Protein AF-A0A6G4ZEL9-F1 (afdb_monomer_lite)

Radius of gyration: 27.6 Å; chains: 1; bounding box: 93×25×74 Å

Foldseek 3Di:
DDDDDDDDPPDDDDPVNVVVVVVVVVVVCVVCVVVVVVVQLLVLLVVVLVLQVLLVVLLVVCLVLVQEFCPPPQAPQDKQWQDLPPPVVLVVVVVVVPDDDDDVVPSHDPHSVSSSNSSQCSCVVVVHHQDDRSNDPPWTKIWHWHDGSVDIDIWIFTDDPPDTHTCPPPNPPSD

Organism: Clostridium perfringens (NCBI:txid1502)

pLDDT: mean 74.76, std 15.83, range [35.81, 97.69]

Structure (mmCIF, N/CA/C/O backbone):
data_AF-A0A6G4ZEL9-F1
#
_entry.id   AF-A0A6G4ZEL9-F1
#
loop_
_atom_site.group_PDB
_atom_site.id
_atom_site.type_symbol
_atom_site.label_atom_id
_atom_site.label_alt_id
_atom_site.label_comp_id
_atom_site.label_asym_id
_atom_site.label_entity_id
_atom_site.label_seq_id
_atom_site.pdbx_PDB_ins_code
_atom_site.Cartn_x
_atom_site.Cartn_y
_atom_site.Cartn_z
_atom_site.occupancy
_atom_site.B_iso_or_equiv
_atom_site.auth_seq_id
_atom_site.auth_comp_id
_atom_site.auth_asym_id
_atom_site.auth_atom_id
_atom_site.pdbx_PDB_model_num
ATOM 1 N N . MET A 1 1 ? -73.753 -5.586 26.176 1.00 49.31 1 MET A N 1
ATOM 2 C CA . MET A 1 1 ? -72.575 -6.475 26.292 1.00 49.31 1 MET A CA 1
ATOM 3 C C . MET A 1 1 ? -71.361 -5.593 26.560 1.00 49.31 1 MET A C 1
ATOM 5 O O . MET A 1 1 ? -70.969 -4.847 25.677 1.00 49.31 1 MET A O 1
ATOM 9 N N . ASN A 1 2 ? -70.869 -5.546 27.803 1.00 49.28 2 ASN A N 1
ATOM 10 C CA . ASN A 1 2 ? -69.873 -4.554 28.234 1.00 49.28 2 ASN A CA 1
ATOM 11 C C . ASN A 1 2 ? -68.466 -5.179 28.223 1.00 49.28 2 ASN A C 1
ATOM 13 O O . ASN A 1 2 ? -68.143 -6.003 29.078 1.00 49.28 2 ASN A O 1
ATOM 17 N N . THR A 1 3 ? -67.632 -4.829 27.244 1.00 62.84 3 THR A N 1
ATOM 18 C CA . THR A 1 3 ? -66.281 -5.389 27.084 1.00 62.84 3 THR A CA 1
ATOM 19 C C . THR A 1 3 ? -65.265 -4.609 27.922 1.00 62.84 3 THR A C 1
ATOM 21 O O . THR A 1 3 ? -64.852 -3.510 27.551 1.00 62.84 3 THR A O 1
ATOM 24 N N . LYS A 1 4 ? -64.831 -5.177 29.057 1.00 62.81 4 LYS A N 1
ATOM 25 C CA . LYS A 1 4 ? -63.716 -4.645 29.862 1.00 62.81 4 LYS A CA 1
ATOM 26 C C . LYS A 1 4 ? -62.404 -4.740 29.071 1.00 62.81 4 LYS A C 1
ATOM 28 O O . LYS A 1 4 ? -61.826 -5.817 28.939 1.00 62.81 4 LYS A O 1
ATOM 33 N N . LYS A 1 5 ? -61.912 -3.605 28.568 1.00 66.81 5 LYS A N 1
ATOM 34 C CA . LYS A 1 5 ? -60.593 -3.485 27.929 1.00 66.81 5 LYS A CA 1
ATOM 35 C C . LYS A 1 5 ? -59.505 -3.545 29.010 1.00 66.81 5 LYS A C 1
ATOM 37 O O . LYS A 1 5 ? -59.333 -2.609 29.784 1.00 66.81 5 LYS A O 1
ATOM 42 N N . GLN A 1 6 ? -58.798 -4.669 29.091 1.00 69.19 6 GLN A N 1
ATOM 43 C CA . GLN A 1 6 ? -57.664 -4.866 29.998 1.00 69.19 6 GLN A CA 1
ATOM 44 C C . GLN A 1 6 ? -56.465 -4.032 29.510 1.00 69.19 6 GLN A C 1
ATOM 46 O O . GLN A 1 6 ? -55.815 -4.389 28.526 1.00 69.19 6 GLN A O 1
ATOM 51 N N . ASN A 1 7 ? -56.163 -2.915 30.178 1.00 67.25 7 ASN A N 1
ATOM 52 C CA . ASN A 1 7 ? -54.936 -2.152 29.937 1.00 67.25 7 ASN A CA 1
ATOM 53 C C . ASN A 1 7 ? -53.732 -2.967 30.436 1.00 67.25 7 ASN A C 1
ATOM 55 O O . ASN A 1 7 ? -53.431 -2.989 31.629 1.00 67.25 7 ASN A O 1
ATOM 59 N N . LYS A 1 8 ? -53.030 -3.649 29.523 1.00 72.12 8 LYS A N 1
ATOM 60 C CA . LYS A 1 8 ? -51.737 -4.277 29.825 1.00 72.12 8 LYS A CA 1
ATOM 61 C C . LYS A 1 8 ? -50.751 -3.174 30.223 1.00 72.12 8 LYS A C 1
ATOM 63 O O . LYS A 1 8 ? -50.371 -2.360 29.383 1.00 72.12 8 LYS A O 1
ATOM 68 N N . LYS A 1 9 ? -50.346 -3.131 31.498 1.00 72.94 9 LYS A N 1
ATOM 69 C CA . LYS A 1 9 ? -49.296 -2.219 31.976 1.00 72.94 9 LYS A CA 1
ATOM 70 C C . LYS A 1 9 ? -48.025 -2.490 31.170 1.00 72.94 9 LYS A C 1
ATOM 72 O O . LYS A 1 9 ? -47.467 -3.584 31.256 1.00 72.94 9 LYS A O 1
ATOM 77 N N . LYS A 1 10 ? -47.579 -1.521 30.368 1.00 73.44 10 LYS A N 1
ATOM 78 C CA . LYS A 1 10 ? -46.268 -1.602 29.722 1.00 73.44 10 LYS A CA 1
ATOM 79 C C . LYS A 1 10 ? -45.212 -1.489 30.819 1.00 73.44 10 LYS A C 1
ATOM 81 O O . LYS A 1 10 ? -45.154 -0.471 31.502 1.00 73.44 10 LYS A O 1
ATOM 86 N N . LYS A 1 11 ? -44.428 -2.548 31.029 1.00 77.25 11 LYS A N 1
ATOM 87 C CA . LYS A 1 11 ? -43.233 -2.481 31.876 1.00 77.25 11 LYS A CA 1
ATOM 88 C C . LYS A 1 11 ? -42.216 -1.605 31.139 1.00 77.25 11 LYS A C 1
ATOM 90 O O . LYS A 1 11 ? -41.820 -1.949 30.030 1.00 77.25 11 LYS A O 1
ATOM 95 N N . GLY A 1 12 ? -41.905 -0.438 31.697 1.00 78.50 12 GLY A N 1
ATOM 96 C CA . GLY A 1 12 ? -40.842 0.431 31.195 1.00 78.50 12 GLY A CA 1
ATOM 97 C C . GLY A 1 12 ? -39.469 -0.124 31.571 1.00 78.50 12 GLY A C 1
ATOM 98 O O . GLY A 1 12 ? -39.351 -0.843 32.561 1.00 78.50 12 GLY A O 1
ATOM 99 N N . PHE A 1 13 ? -38.460 0.208 30.769 1.00 81.06 13 PHE A N 1
ATOM 100 C CA . PHE A 1 13 ? -37.056 -0.089 31.054 1.00 81.06 13 PHE A CA 1
ATOM 101 C C . PHE A 1 13 ? -36.613 0.691 32.297 1.00 81.06 13 PHE A C 1
ATOM 103 O O . PHE A 1 13 ? -36.985 1.857 32.459 1.00 81.06 13 PHE A O 1
ATOM 110 N N . THR A 1 14 ? -35.844 0.070 33.185 1.00 90.75 14 THR A N 1
ATOM 111 C CA . THR A 1 14 ? -35.327 0.757 34.371 1.00 90.75 14 THR A CA 1
ATOM 112 C C . THR A 1 14 ? -34.047 1.525 34.032 1.00 90.75 14 T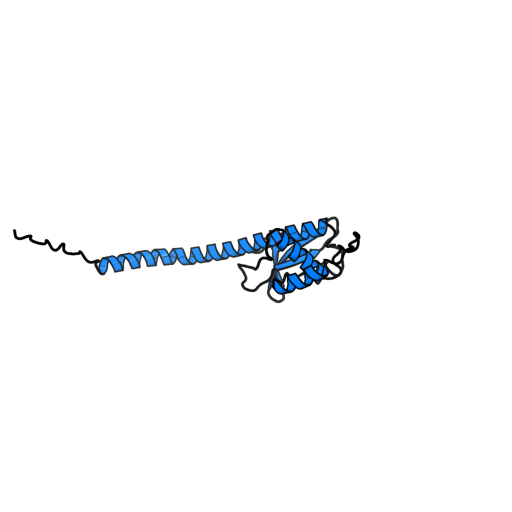HR A C 1
ATOM 114 O O . THR A 1 14 ? -33.255 1.113 33.184 1.00 90.75 14 THR A O 1
ATOM 117 N N . LEU A 1 15 ? -33.806 2.653 34.711 1.00 91.12 15 LEU A N 1
ATOM 118 C CA . LEU A 1 15 ? -32.550 3.400 34.550 1.00 91.12 15 LEU A CA 1
ATOM 119 C C . LEU A 1 15 ? -31.334 2.556 34.955 1.00 91.12 15 LEU A C 1
ATOM 121 O O . LEU A 1 15 ? -30.278 2.672 34.340 1.00 91.12 15 LEU A O 1
ATOM 125 N N . ILE A 1 16 ? -31.490 1.679 35.952 1.00 92.88 16 ILE A N 1
ATOM 126 C CA . ILE A 1 16 ? -30.409 0.803 36.405 1.00 92.88 16 ILE A CA 1
ATOM 127 C C . ILE A 1 16 ? -30.024 -0.232 35.341 1.00 92.88 16 ILE A C 1
ATOM 129 O O . ILE A 1 16 ? -28.835 -0.443 35.118 1.00 92.88 16 ILE A O 1
ATOM 133 N N . GLU A 1 17 ? -30.996 -0.811 34.625 1.00 90.25 17 GLU A N 1
ATOM 134 C CA . GLU A 1 17 ? -30.718 -1.722 33.505 1.00 90.25 17 GLU A CA 1
ATOM 135 C C . GLU A 1 17 ? -29.909 -1.016 32.414 1.00 90.25 17 GLU A C 1
ATOM 137 O O . GLU A 1 17 ? -28.952 -1.582 31.892 1.00 90.25 17 GLU A O 1
ATOM 142 N N . LEU A 1 18 ? -30.232 0.245 32.112 1.00 91.75 18 LEU A N 1
ATOM 143 C CA . LEU A 1 18 ? -29.484 1.016 31.123 1.00 91.75 18 LEU A CA 1
ATOM 144 C C . LEU A 1 18 ? -28.048 1.320 31.587 1.00 91.75 18 LEU A C 1
ATOM 146 O O . LEU A 1 18 ? -27.113 1.198 30.796 1.00 91.75 18 LEU A O 1
ATOM 150 N N . ILE A 1 19 ? -27.861 1.667 32.864 1.00 94.94 19 ILE A N 1
ATOM 151 C CA . ILE A 1 19 ? -26.544 1.995 33.437 1.00 94.94 19 ILE A CA 1
ATOM 152 C C . ILE A 1 19 ? -25.606 0.780 33.421 1.00 94.94 19 ILE A C 1
ATOM 154 O O . ILE A 1 19 ? -24.435 0.907 33.063 1.00 94.94 19 ILE A O 1
ATOM 158 N N . VAL A 1 20 ? -26.104 -0.410 33.764 1.00 94.62 20 VAL A N 1
ATOM 159 C CA . VAL A 1 20 ? -25.280 -1.630 33.746 1.00 94.62 20 VAL A CA 1
ATOM 160 C C . VAL A 1 20 ? -24.859 -1.987 32.316 1.00 94.62 20 VAL A C 1
ATOM 162 O O . VAL A 1 20 ? -23.713 -2.374 32.088 1.00 94.62 20 VAL A O 1
ATOM 165 N N . VAL A 1 21 ? -25.742 -1.795 31.331 1.00 95.25 21 VAL A N 1
ATOM 166 C CA . VAL A 1 21 ? -25.434 -2.075 29.920 1.00 95.25 21 VAL A CA 1
ATOM 167 C C . VAL A 1 21 ? -24.322 -1.164 29.396 1.00 95.25 21 VAL A C 1
ATOM 169 O O . VAL A 1 21 ? -23.354 -1.662 28.818 1.00 95.25 21 VAL A O 1
ATOM 172 N N . ILE A 1 22 ? -24.402 0.151 29.630 1.00 96.12 22 ILE A N 1
ATOM 173 C CA . ILE A 1 22 ? -23.343 1.074 29.184 1.00 96.12 22 ILE A CA 1
ATOM 174 C C . ILE A 1 22 ? -22.013 0.809 29.901 1.00 96.12 22 ILE A C 1
ATOM 176 O O . ILE A 1 22 ? -20.961 0.952 29.282 1.00 96.12 22 ILE A O 1
ATOM 180 N N . ALA A 1 23 ? -22.046 0.366 31.164 1.00 96.62 23 ALA A N 1
ATOM 181 C CA . ALA A 1 23 ? -20.844 0.019 31.916 1.00 96.62 23 ALA A CA 1
ATOM 182 C C . ALA A 1 23 ? -20.115 -1.185 31.298 1.00 96.62 23 ALA A C 1
ATOM 184 O O . ALA A 1 23 ? -18.900 -1.140 31.104 1.00 96.62 23 ALA A O 1
ATOM 185 N N . ILE A 1 24 ? -20.848 -2.236 30.916 1.00 97.06 24 ILE A N 1
ATOM 186 C CA . ILE A 1 24 ? -20.259 -3.408 30.250 1.00 97.06 24 ILE A CA 1
ATOM 187 C C . ILE A 1 24 ? -19.726 -3.030 28.860 1.00 97.06 24 ILE A C 1
ATOM 189 O O . ILE A 1 24 ? -18.602 -3.402 28.516 1.00 97.06 24 ILE A O 1
ATOM 193 N N . ILE A 1 25 ? -20.483 -2.251 28.074 1.00 97.44 25 ILE A N 1
ATOM 194 C CA . ILE A 1 25 ? -20.038 -1.775 26.752 1.00 97.44 25 ILE A CA 1
ATOM 195 C C . ILE A 1 25 ? -18.752 -0.948 26.877 1.00 97.44 25 ILE A C 1
ATOM 197 O O . ILE A 1 25 ? -17.847 -1.124 26.065 1.00 97.44 25 ILE A O 1
ATOM 201 N N . ALA A 1 26 ? -18.630 -0.097 27.901 1.00 97.69 26 ALA A N 1
ATOM 202 C CA . ALA A 1 26 ? -17.433 0.710 28.129 1.00 97.69 26 ALA A CA 1
ATOM 203 C C . ALA A 1 26 ? -16.184 -0.151 28.385 1.00 97.69 26 ALA A C 1
ATOM 205 O O . ALA A 1 26 ? -15.132 0.110 27.800 1.00 97.69 26 ALA A O 1
ATOM 206 N N . ILE A 1 27 ? -16.302 -1.209 29.196 1.00 97.31 27 ILE A N 1
ATOM 207 C CA . ILE A 1 27 ? -15.194 -2.139 29.475 1.00 97.31 27 ILE A CA 1
ATOM 208 C C . ILE A 1 27 ? -14.769 -2.876 28.197 1.00 97.31 27 ILE A C 1
ATOM 210 O O . ILE A 1 27 ? -13.579 -2.952 27.889 1.00 97.31 27 ILE A O 1
ATOM 214 N N . LEU A 1 28 ? -15.733 -3.382 27.420 1.00 97.69 28 LEU A N 1
ATOM 215 C CA . LEU A 1 28 ? -15.444 -4.071 26.158 1.00 97.69 28 LEU A CA 1
ATOM 216 C C . LEU A 1 28 ? -14.807 -3.127 25.131 1.00 97.69 28 LEU A C 1
ATOM 218 O O . LEU A 1 28 ? -13.821 -3.489 24.487 1.00 97.69 28 LEU A O 1
ATOM 222 N N . ALA A 1 29 ? -15.330 -1.905 25.004 1.00 97.19 29 ALA A N 1
ATOM 223 C CA . ALA A 1 29 ? -14.818 -0.897 24.083 1.00 97.19 29 ALA A CA 1
ATOM 224 C C . ALA A 1 29 ? -13.372 -0.496 24.413 1.00 97.19 29 ALA A C 1
ATOM 226 O O . ALA A 1 29 ? -12.562 -0.362 23.497 1.00 97.19 29 ALA A O 1
ATOM 227 N N . ALA A 1 30 ? -13.021 -0.378 25.699 1.00 96.94 30 ALA A N 1
ATOM 228 C CA . ALA A 1 30 ? -11.669 -0.019 26.131 1.00 96.94 30 ALA A CA 1
ATOM 229 C C . ALA A 1 30 ? -10.592 -0.998 25.622 1.00 96.94 30 ALA A C 1
ATOM 231 O O . ALA A 1 30 ? -9.496 -0.571 25.265 1.00 96.94 30 ALA A O 1
ATOM 232 N N . ILE A 1 31 ? -10.907 -2.295 25.534 1.00 96.50 31 ILE A N 1
ATOM 233 C CA . ILE A 1 31 ? -9.991 -3.328 25.019 1.00 96.50 31 ILE A CA 1
ATOM 234 C C . ILE A 1 31 ? -10.114 -3.461 23.493 1.00 96.50 31 ILE A C 1
ATOM 236 O O . ILE A 1 31 ? -9.116 -3.630 22.787 1.00 96.50 31 ILE A O 1
ATOM 240 N N . ALA A 1 32 ? -11.335 -3.380 22.962 1.00 96.75 32 ALA A N 1
ATOM 241 C CA . ALA A 1 32 ? -11.603 -3.609 21.546 1.00 96.75 32 ALA A CA 1
ATOM 242 C C . ALA A 1 32 ? -11.063 -2.488 20.646 1.00 96.75 32 ALA A C 1
ATOM 244 O O . ALA A 1 32 ? -10.473 -2.782 19.608 1.00 96.75 32 ALA A O 1
ATOM 245 N N . ILE A 1 33 ? -11.220 -1.218 21.034 1.00 95.81 33 ILE A N 1
ATOM 246 C CA . ILE A 1 33 ? -10.815 -0.057 20.226 1.00 95.81 33 ILE A CA 1
ATOM 247 C C . ILE A 1 33 ? -9.313 -0.066 19.881 1.00 95.81 33 ILE A C 1
ATOM 249 O O . ILE A 1 33 ? -8.995 -0.007 18.690 1.00 95.81 33 ILE A O 1
ATOM 253 N N . PRO A 1 34 ? -8.363 -0.166 20.836 1.00 94.94 34 PRO A N 1
ATOM 254 C CA . PRO A 1 34 ? -6.937 -0.136 20.499 1.00 94.94 34 PRO A CA 1
ATOM 255 C C . PRO A 1 34 ? -6.524 -1.316 19.607 1.00 94.94 34 PRO A C 1
ATOM 257 O O . PRO A 1 34 ? -5.752 -1.134 18.659 1.00 94.94 34 PRO A O 1
ATOM 260 N N . ASN A 1 35 ? -7.086 -2.504 19.853 1.00 95.56 35 ASN A N 1
ATOM 261 C CA . ASN A 1 35 ? -6.843 -3.691 19.035 1.00 95.56 35 ASN A CA 1
ATOM 262 C C . ASN A 1 35 ? -7.391 -3.526 17.615 1.00 95.56 35 ASN A C 1
ATOM 264 O O . ASN A 1 35 ? -6.678 -3.792 16.647 1.00 95.56 35 ASN A O 1
ATOM 268 N N . PHE A 1 36 ? -8.620 -3.031 17.477 1.00 95.38 36 PHE A N 1
ATOM 269 C CA . PHE A 1 36 ? -9.243 -2.782 16.183 1.00 95.38 36 PHE A CA 1
ATOM 270 C C . PHE A 1 36 ? -8.448 -1.765 15.359 1.00 95.38 36 PHE A C 1
ATOM 272 O O . PHE A 1 36 ? -8.150 -2.016 14.192 1.00 95.38 36 PHE A O 1
ATOM 279 N N . LEU A 1 37 ? -8.012 -0.662 15.975 1.00 94.31 37 LEU A N 1
ATOM 280 C CA . LEU A 1 37 ? -7.170 0.341 15.317 1.00 94.31 37 LEU A CA 1
ATOM 281 C C . LEU A 1 37 ? -5.824 -0.242 14.864 1.00 94.31 37 LEU A C 1
ATOM 283 O O . LEU A 1 37 ? -5.346 0.074 13.775 1.00 94.31 37 LEU A O 1
ATOM 287 N N . SER A 1 38 ? -5.211 -1.113 15.670 1.00 92.56 38 SER A N 1
ATOM 288 C CA . SER A 1 38 ? -3.969 -1.806 15.304 1.00 92.56 38 SER A CA 1
ATOM 289 C C . SER A 1 38 ? -4.163 -2.735 14.102 1.00 92.56 38 SER A C 1
ATOM 291 O O . SER A 1 38 ? -3.397 -2.668 13.139 1.00 92.56 38 SER A O 1
ATOM 293 N N . ILE A 1 39 ? -5.221 -3.551 14.112 1.00 93.31 39 ILE A N 1
ATOM 294 C CA . ILE A 1 39 ? -5.572 -4.448 13.001 1.00 93.31 39 ILE A CA 1
ATOM 295 C C . ILE A 1 39 ? -5.863 -3.641 11.735 1.00 93.31 39 ILE A C 1
ATOM 297 O O . ILE A 1 39 ? -5.356 -3.979 10.667 1.00 93.31 39 ILE A O 1
ATOM 301 N N . GLN A 1 40 ? -6.614 -2.545 11.849 1.00 92.38 40 GLN A N 1
ATOM 302 C CA . GLN A 1 40 ? -6.934 -1.680 10.719 1.00 92.38 40 GLN A CA 1
ATOM 303 C C . GLN A 1 40 ? -5.669 -1.072 10.098 1.00 92.38 40 GLN A C 1
ATOM 305 O O . GLN A 1 40 ? -5.517 -1.111 8.878 1.00 92.38 40 GLN A O 1
ATOM 310 N N . ARG A 1 41 ? -4.730 -0.566 10.912 1.00 89.38 41 ARG A N 1
ATOM 311 C CA . ARG A 1 41 ? -3.437 -0.059 10.418 1.00 89.38 41 ARG A CA 1
ATOM 312 C C . ARG A 1 41 ? -2.637 -1.146 9.701 1.00 89.38 41 ARG A C 1
ATOM 314 O O . ARG A 1 41 ? -2.192 -0.925 8.580 1.00 89.38 41 ARG A O 1
ATOM 321 N N . LYS A 1 42 ? -2.517 -2.337 10.297 1.00 88.81 42 LYS A N 1
ATOM 322 C CA . LYS A 1 42 ? -1.817 -3.476 9.675 1.00 88.81 42 LYS A CA 1
ATOM 323 C C . LYS A 1 42 ? -2.474 -3.911 8.364 1.00 88.81 42 LYS A C 1
ATOM 325 O O . LYS A 1 42 ? -1.776 -4.213 7.404 1.00 88.81 42 LYS A O 1
ATOM 330 N N . SER A 1 43 ? -3.805 -3.919 8.301 1.00 89.31 43 SER A N 1
ATOM 331 C CA . SER A 1 43 ? -4.546 -4.256 7.081 1.00 89.31 43 SER A CA 1
ATOM 332 C C . SER A 1 43 ? -4.271 -3.265 5.953 1.00 89.31 43 SER A C 1
ATOM 334 O O . SER A 1 43 ? -4.131 -3.682 4.809 1.00 89.31 43 SER A O 1
ATOM 336 N N . ARG A 1 44 ? -4.167 -1.969 6.270 1.00 89.62 44 ARG A N 1
ATOM 337 C CA . ARG A 1 44 ? -3.832 -0.928 5.290 1.00 89.62 44 ARG A CA 1
ATOM 338 C C . ARG A 1 44 ? -2.411 -1.094 4.749 1.00 89.62 44 ARG A C 1
ATOM 340 O O . ARG A 1 44 ? -2.227 -1.049 3.542 1.00 89.62 44 ARG A O 1
ATOM 347 N N . VAL A 1 45 ? -1.433 -1.381 5.614 1.00 87.38 45 VAL A N 1
ATOM 348 C CA . VAL A 1 45 ? -0.050 -1.674 5.180 1.00 87.38 45 VAL A CA 1
ATOM 349 C C . VAL A 1 45 ? -0.012 -2.904 4.268 1.00 87.38 45 VAL A C 1
ATOM 351 O O . VAL A 1 45 ? 0.583 -2.862 3.198 1.00 87.38 45 VAL A O 1
ATOM 354 N N . LYS A 1 46 ? -0.720 -3.982 4.630 1.00 87.19 46 LYS A N 1
ATOM 355 C CA . LYS A 1 46 ? -0.821 -5.183 3.784 1.00 87.19 46 LYS A CA 1
ATOM 356 C C . LYS A 1 46 ? -1.477 -4.910 2.427 1.00 87.19 46 LYS A C 1
ATOM 358 O O . LYS A 1 46 ? -1.061 -5.492 1.428 1.00 87.19 46 LYS A O 1
ATOM 363 N N . ALA A 1 47 ? -2.483 -4.036 2.379 1.00 87.38 47 ALA A N 1
ATOM 364 C CA . ALA A 1 47 ? -3.106 -3.616 1.124 1.00 87.38 47 ALA A CA 1
ATOM 365 C C . ALA A 1 47 ? -2.111 -2.874 0.213 1.00 87.38 47 ALA A C 1
ATOM 367 O O . ALA A 1 47 ? -2.116 -3.083 -1.003 1.00 87.38 47 ALA A O 1
ATOM 368 N N . ASP A 1 48 ? -1.212 -2.078 0.794 1.00 86.75 48 ASP A N 1
ATOM 369 C CA . ASP A 1 48 ? -0.173 -1.367 0.045 1.00 86.75 48 ASP A CA 1
ATOM 370 C C . ASP A 1 48 ? 0.919 -2.312 -0.468 1.00 86.75 48 ASP A C 1
ATOM 372 O O . ASP A 1 48 ? 1.373 -2.163 -1.602 1.00 86.75 48 ASP A O 1
ATOM 376 N N . VAL A 1 49 ? 1.290 -3.340 0.302 1.00 87.56 49 VAL A N 1
ATOM 377 C CA . VAL A 1 49 ? 2.199 -4.402 -0.167 1.00 87.56 49 VAL A CA 1
ATOM 378 C C . VAL A 1 49 ? 1.572 -5.184 -1.331 1.00 87.56 49 VAL A C 1
ATOM 380 O O . VAL A 1 49 ? 2.228 -5.419 -2.345 1.00 87.56 49 VAL A O 1
ATOM 383 N N . ALA A 1 50 ? 0.282 -5.529 -1.252 1.00 87.56 50 ALA A N 1
ATOM 384 C CA . ALA A 1 50 ? -0.428 -6.212 -2.341 1.00 87.56 50 ALA A CA 1
ATOM 385 C C . ALA A 1 50 ? -0.543 -5.348 -3.614 1.00 87.56 50 ALA A C 1
ATOM 387 O O . ALA A 1 50 ? -0.372 -5.836 -4.738 1.00 87.56 50 ALA A O 1
ATOM 388 N N . SER A 1 51 ? -0.792 -4.050 -3.434 1.00 87.88 51 SER A N 1
ATOM 389 C CA . SER A 1 51 ? -0.761 -3.050 -4.505 1.00 87.88 51 SER A CA 1
ATOM 390 C C . SER A 1 51 ? 0.626 -2.965 -5.142 1.00 87.88 51 SER A C 1
ATOM 392 O O . SER A 1 51 ? 0.752 -3.041 -6.363 1.00 87.88 51 SER A O 1
ATOM 394 N N . SER A 1 52 ? 1.675 -2.929 -4.319 1.00 87.25 52 SER A N 1
ATOM 395 C CA . SER A 1 52 ? 3.069 -2.891 -4.770 1.00 87.25 52 SER A CA 1
ATOM 396 C C . SER A 1 52 ? 3.452 -4.128 -5.569 1.00 87.25 52 SER A C 1
ATOM 398 O O . SER A 1 52 ? 4.068 -4.008 -6.623 1.00 87.25 52 SER A O 1
ATOM 400 N N . LYS A 1 53 ? 3.015 -5.315 -5.133 1.00 88.38 53 LYS A N 1
ATOM 401 C CA . LYS A 1 53 ? 3.205 -6.549 -5.900 1.00 88.38 53 LYS A CA 1
ATOM 402 C C . LYS A 1 53 ? 2.560 -6.454 -7.287 1.00 88.38 53 LYS A C 1
ATOM 404 O O . LYS A 1 53 ? 3.148 -6.879 -8.273 1.00 88.38 53 LYS A O 1
ATOM 409 N N . SER A 1 54 ? 1.367 -5.873 -7.382 1.00 88.75 54 SER A N 1
ATOM 410 C CA . SER A 1 54 ? 0.693 -5.705 -8.675 1.00 88.75 54 SER A CA 1
ATOM 411 C C . SER A 1 54 ? 1.461 -4.781 -9.621 1.00 88.75 54 SER A C 1
ATOM 413 O O . SER A 1 54 ? 1.539 -5.067 -10.813 1.00 88.75 54 SER A O 1
ATOM 415 N N . ILE A 1 55 ? 2.047 -3.708 -9.088 1.00 87.81 55 ILE A N 1
ATOM 416 C CA . ILE A 1 55 ? 2.905 -2.785 -9.840 1.00 87.81 55 ILE A CA 1
ATOM 417 C C . ILE A 1 55 ? 4.206 -3.479 -10.270 1.00 87.81 55 ILE A C 1
ATOM 419 O O . ILE A 1 55 ? 4.642 -3.320 -11.409 1.00 87.81 55 ILE A O 1
ATOM 423 N N . TYR A 1 56 ? 4.805 -4.279 -9.385 1.00 88.75 56 TYR A N 1
ATOM 424 C CA . TYR A 1 56 ? 5.975 -5.096 -9.700 1.00 88.75 56 TYR A CA 1
ATOM 425 C C . TYR A 1 56 ? 5.689 -6.059 -10.859 1.00 88.75 56 TYR A C 1
ATOM 427 O O . TYR A 1 56 ? 6.440 -6.077 -11.830 1.00 88.75 56 TYR A O 1
ATOM 435 N N . ASP A 1 57 ? 4.584 -6.809 -10.787 1.00 89.56 57 ASP A N 1
ATOM 436 C CA . ASP A 1 57 ? 4.196 -7.773 -11.822 1.00 89.56 57 ASP A CA 1
ATOM 437 C C . ASP A 1 57 ? 3.978 -7.064 -13.176 1.00 89.56 57 ASP A C 1
ATOM 439 O O . ASP A 1 57 ? 4.445 -7.543 -14.209 1.00 89.56 57 ASP A O 1
ATOM 443 N N . ALA A 1 58 ? 3.330 -5.891 -13.170 1.00 86.25 58 ALA A N 1
ATOM 444 C CA . ALA A 1 58 ? 3.135 -5.065 -14.364 1.00 86.25 58 ALA A CA 1
ATOM 445 C C . ALA A 1 58 ? 4.460 -4.574 -14.963 1.00 86.25 58 ALA A C 1
ATOM 447 O O . ALA A 1 58 ? 4.696 -4.697 -16.162 1.00 86.25 58 ALA A O 1
ATOM 448 N N . THR A 1 59 ? 5.356 -4.066 -14.117 1.00 85.56 59 THR A N 1
ATOM 449 C CA . THR A 1 59 ? 6.676 -3.590 -14.546 1.00 85.56 59 THR A CA 1
ATOM 450 C C . THR A 1 59 ? 7.508 -4.737 -15.118 1.00 85.56 59 THR A C 1
ATOM 452 O O . THR A 1 59 ? 8.142 -4.585 -16.159 1.00 85.56 59 THR A O 1
ATOM 455 N N . SER A 1 60 ? 7.477 -5.907 -14.475 1.00 87.69 60 SER A N 1
ATOM 456 C CA . SER A 1 60 ? 8.197 -7.089 -14.948 1.00 87.69 60 SER A CA 1
ATOM 457 C C . SER A 1 60 ? 7.674 -7.580 -16.297 1.00 87.69 60 SER A C 1
ATOM 459 O O . SER A 1 60 ? 8.476 -8.007 -17.125 1.00 87.69 60 SER A O 1
ATOM 461 N N . ALA A 1 61 ? 6.361 -7.519 -16.531 1.00 86.44 61 ALA A N 1
ATOM 462 C CA . ALA A 1 61 ? 5.775 -7.861 -17.824 1.00 86.44 61 ALA A CA 1
ATOM 463 C C . ALA A 1 61 ? 6.236 -6.890 -18.921 1.00 86.44 61 ALA A C 1
ATOM 465 O O . ALA A 1 61 ? 6.663 -7.328 -19.984 1.00 86.44 61 ALA A O 1
ATOM 466 N N . LEU A 1 62 ? 6.248 -5.584 -18.643 1.00 84.38 62 LEU A N 1
ATOM 467 C CA . LEU A 1 62 ? 6.701 -4.569 -19.600 1.00 84.38 62 LEU A CA 1
ATOM 468 C C . LEU A 1 62 ? 8.195 -4.666 -19.925 1.00 84.38 62 LEU A C 1
ATOM 470 O O . LEU A 1 62 ? 8.590 -4.398 -21.060 1.00 84.38 62 LEU A O 1
ATOM 474 N N . ILE A 1 63 ? 9.020 -5.082 -18.962 1.00 85.62 63 ILE A N 1
ATOM 475 C CA . ILE A 1 63 ? 10.430 -5.401 -19.217 1.00 85.62 63 ILE A CA 1
ATOM 476 C C . ILE A 1 63 ? 10.542 -6.631 -20.126 1.00 85.62 63 ILE A C 1
ATOM 478 O O . ILE A 1 63 ? 11.282 -6.602 -21.104 1.00 85.62 63 ILE A O 1
ATOM 482 N N . ALA A 1 64 ? 9.765 -7.687 -19.863 1.00 84.81 64 ALA A N 1
ATOM 483 C CA . ALA A 1 64 ? 9.761 -8.895 -20.691 1.00 84.81 64 ALA A CA 1
ATOM 484 C C . ALA A 1 64 ? 9.239 -8.645 -22.120 1.00 84.81 64 ALA A C 1
ATOM 486 O O . ALA A 1 64 ? 9.715 -9.260 -23.071 1.00 84.81 64 ALA A O 1
ATOM 487 N N . GLU A 1 65 ? 8.293 -7.719 -22.286 1.00 80.94 65 GLU A N 1
ATOM 488 C CA . GLU A 1 65 ? 7.814 -7.261 -23.594 1.00 80.94 65 GLU A CA 1
ATOM 489 C C . GLU A 1 65 ? 8.810 -6.342 -24.325 1.00 80.94 65 GLU A C 1
ATOM 491 O O . GLU A 1 65 ? 8.547 -5.946 -25.464 1.00 80.94 65 GLU A O 1
ATOM 496 N N . GLY A 1 66 ? 9.924 -5.971 -23.684 1.00 78.56 66 GLY A N 1
ATOM 497 C CA . GLY A 1 66 ? 10.922 -5.050 -24.227 1.00 78.56 66 GLY A CA 1
ATOM 498 C C . GLY A 1 66 ? 10.453 -3.594 -24.298 1.00 78.56 66 GLY A C 1
ATOM 499 O O . GLY A 1 66 ? 11.083 -2.789 -24.980 1.00 78.56 66 GLY A O 1
ATOM 500 N N . VAL A 1 67 ? 9.351 -3.250 -23.621 1.00 80.56 67 VAL A N 1
ATOM 501 C CA . VAL A 1 67 ? 8.821 -1.877 -23.542 1.00 80.56 67 VAL A CA 1
ATOM 502 C C . VAL A 1 67 ? 9.685 -1.025 -22.621 1.00 80.56 67 VAL A C 1
ATOM 504 O O . VAL A 1 67 ? 9.968 0.132 -22.924 1.00 80.56 67 VAL A O 1
ATOM 507 N N . ILE A 1 68 ? 10.124 -1.605 -21.504 1.00 81.62 68 ILE A N 1
ATOM 508 C CA . ILE A 1 68 ? 10.993 -0.950 -20.527 1.00 81.62 68 ILE A CA 1
ATOM 509 C C . ILE A 1 68 ? 12.345 -1.656 -20.519 1.00 81.62 68 ILE A C 1
ATOM 511 O O . ILE A 1 68 ? 12.406 -2.842 -20.205 1.00 81.62 68 ILE A O 1
ATOM 515 N N . ASN A 1 69 ? 13.428 -0.931 -20.806 1.00 82.25 69 ASN A N 1
ATOM 516 C CA . ASN A 1 69 ? 14.774 -1.477 -20.679 1.00 82.25 69 ASN A CA 1
ATOM 517 C C . ASN A 1 69 ? 15.400 -1.081 -19.322 1.00 82.25 69 ASN A C 1
ATOM 519 O O . ASN A 1 69 ? 15.517 0.113 -19.035 1.00 82.25 69 ASN A O 1
ATOM 523 N N . PRO A 1 70 ? 15.822 -2.043 -18.476 1.00 79.94 70 PRO A N 1
ATOM 524 C CA . PRO A 1 70 ? 16.483 -1.759 -17.200 1.00 79.94 70 PRO A CA 1
ATOM 525 C C . PRO A 1 70 ? 17.818 -1.015 -17.322 1.00 79.94 70 PRO A C 1
ATOM 527 O O . PRO A 1 70 ? 18.266 -0.422 -16.338 1.00 79.94 70 PRO A O 1
ATOM 530 N N . GLU A 1 71 ? 18.457 -1.061 -18.493 1.00 79.50 71 GLU A N 1
ATOM 531 C CA . GLU A 1 71 ? 19.775 -0.464 -18.747 1.00 79.50 71 GLU A CA 1
ATOM 532 C C . GLU A 1 71 ? 19.702 0.963 -19.309 1.00 79.50 71 GLU A C 1
ATOM 534 O O . GLU A 1 71 ? 20.710 1.673 -19.326 1.00 79.50 71 GLU A O 1
ATOM 539 N N . ASP A 1 72 ? 18.516 1.423 -19.720 1.00 77.88 72 ASP A N 1
ATOM 540 C CA . ASP A 1 72 ? 18.353 2.769 -20.266 1.00 77.88 72 ASP A CA 1
ATOM 541 C C . ASP A 1 72 ? 18.673 3.812 -19.193 1.00 77.88 72 ASP A C 1
ATOM 543 O O . ASP A 1 72 ? 18.053 3.839 -18.131 1.00 77.88 72 ASP A O 1
ATOM 547 N N . GLN A 1 73 ? 19.604 4.729 -19.477 1.00 68.69 73 GLN A N 1
ATOM 548 C CA . GLN A 1 73 ? 20.059 5.742 -18.507 1.00 68.69 73 GLN A CA 1
ATOM 549 C C . GLN A 1 73 ? 18.952 6.684 -18.010 1.00 68.69 73 GLN A C 1
ATOM 551 O O . GLN A 1 73 ? 19.109 7.356 -16.995 1.00 68.69 73 GLN A O 1
ATOM 556 N N . ILE A 1 74 ? 17.836 6.733 -18.731 1.00 66.38 74 ILE A N 1
ATOM 557 C CA . ILE A 1 74 ? 16.657 7.538 -18.409 1.00 66.38 74 ILE A CA 1
ATOM 558 C C . ILE A 1 74 ? 15.799 6.853 -17.324 1.00 66.38 74 ILE A C 1
ATOM 560 O O . ILE A 1 74 ? 15.053 7.514 -16.606 1.00 66.38 74 ILE A O 1
ATOM 564 N N . ILE A 1 75 ? 15.922 5.530 -17.177 1.00 73.25 75 ILE A N 1
ATOM 565 C CA . ILE A 1 75 ? 15.061 4.679 -16.342 1.00 73.25 75 ILE A CA 1
ATOM 566 C C . ILE A 1 75 ? 15.870 4.016 -15.219 1.00 73.25 75 ILE A C 1
ATOM 568 O O . ILE A 1 75 ? 15.417 3.942 -14.074 1.00 73.25 75 ILE A O 1
ATOM 572 N N . SER A 1 76 ? 17.082 3.554 -15.529 1.00 79.50 76 SER A N 1
ATOM 573 C CA . SER A 1 76 ? 17.929 2.799 -14.614 1.00 79.50 76 SER A CA 1
ATOM 574 C C . SER A 1 76 ? 18.294 3.611 -13.374 1.00 79.50 76 SER A C 1
ATOM 576 O O . SER A 1 76 ? 18.893 4.682 -13.441 1.00 79.50 76 SER A O 1
ATOM 578 N N . GLY A 1 77 ? 17.924 3.091 -12.207 1.00 73.31 77 GLY A N 1
ATOM 579 C CA . GLY A 1 77 ? 18.198 3.697 -10.909 1.00 73.31 77 GLY A CA 1
ATOM 580 C C . GLY A 1 77 ? 17.306 4.886 -10.553 1.00 73.31 77 GLY A C 1
ATOM 581 O O . GLY A 1 77 ? 17.403 5.364 -9.419 1.00 73.31 77 GLY A O 1
ATOM 582 N N . LYS A 1 78 ? 16.412 5.329 -11.448 1.00 78.50 78 LYS A N 1
ATOM 583 C CA . LYS A 1 78 ? 15.480 6.427 -11.186 1.00 78.50 78 LYS A CA 1
ATOM 584 C C . LYS A 1 78 ? 14.146 5.916 -10.646 1.00 78.50 78 LYS A C 1
ATOM 586 O O . LYS A 1 78 ? 13.645 4.877 -11.066 1.00 78.50 78 LYS A O 1
ATOM 591 N N . THR A 1 79 ? 13.569 6.655 -9.700 1.00 76.00 79 THR A N 1
ATOM 592 C CA . THR A 1 79 ? 12.241 6.354 -9.155 1.00 76.00 79 THR A CA 1
ATOM 593 C C . THR A 1 79 ? 11.167 7.033 -9.997 1.00 76.00 79 THR A C 1
ATOM 595 O O . THR A 1 79 ? 11.000 8.251 -9.949 1.00 76.00 79 THR A O 1
ATOM 598 N N . LEU A 1 80 ? 10.426 6.232 -10.753 1.00 77.12 80 LEU A N 1
ATOM 599 C CA . LEU A 1 80 ? 9.272 6.646 -11.540 1.00 77.12 80 LEU A CA 1
ATOM 600 C C . LEU A 1 80 ? 8.056 6.735 -10.615 1.00 77.12 80 LEU A C 1
ATOM 602 O O . LEU A 1 80 ? 7.635 5.722 -10.064 1.00 77.12 80 LEU A O 1
ATOM 606 N N . THR A 1 81 ? 7.513 7.933 -10.397 1.00 77.44 81 THR A N 1
ATOM 607 C CA . THR A 1 81 ? 6.330 8.112 -9.536 1.00 77.44 81 THR A CA 1
ATOM 608 C C . THR A 1 81 ? 5.069 7.886 -10.355 1.00 77.44 81 THR A C 1
ATOM 610 O O . THR A 1 81 ? 4.846 8.605 -11.323 1.0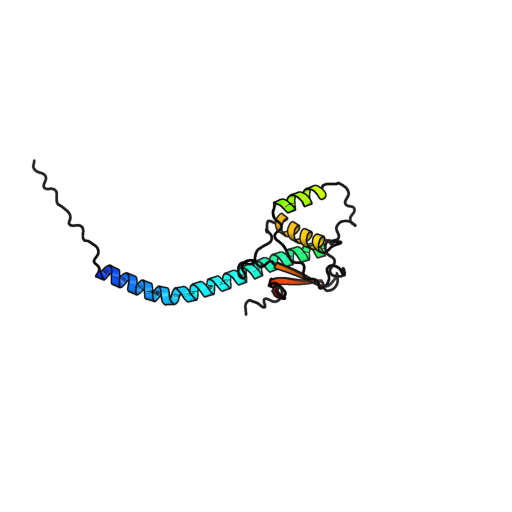0 77.44 81 THR A O 1
ATOM 613 N N . LEU A 1 82 ? 4.238 6.924 -9.954 1.00 72.75 82 LEU A N 1
ATOM 614 C CA . LEU A 1 82 ? 2.931 6.707 -10.563 1.00 72.75 82 LEU A CA 1
ATOM 615 C C . LEU A 1 82 ? 1.964 7.759 -10.030 1.00 72.75 82 LEU A C 1
ATOM 617 O O . LEU A 1 82 ? 1.477 7.693 -8.896 1.00 72.75 82 LEU A O 1
ATOM 621 N N . SER A 1 83 ? 1.707 8.773 -10.837 1.00 65.44 83 SER A N 1
ATOM 622 C CA . SER A 1 83 ? 0.596 9.679 -10.604 1.00 65.44 83 SER A CA 1
ATOM 623 C C . SER A 1 83 ? -0.651 8.984 -11.114 1.00 65.44 83 SER A C 1
ATOM 625 O O . SER A 1 83 ? -0.712 8.644 -12.280 1.00 65.44 83 SER A O 1
ATOM 627 N N . SER A 1 84 ? -1.680 8.801 -10.291 1.00 51.62 84 SER A N 1
ATOM 628 C CA . SER A 1 84 ? -3.004 8.519 -10.841 1.00 51.62 84 SER A CA 1
ATOM 629 C C . SER A 1 84 ? -3.392 9.699 -11.741 1.00 51.62 84 SER A C 1
ATOM 631 O O . SER A 1 84 ? -3.918 10.698 -11.245 1.00 51.62 84 SER A O 1
ATOM 633 N N . MET A 1 85 ? -3.059 9.640 -13.032 1.00 47.53 85 MET A N 1
ATOM 634 C CA . MET A 1 85 ? -3.489 10.641 -13.989 1.00 47.53 85 MET A CA 1
ATOM 635 C C . MET A 1 85 ? -5.015 10.622 -13.974 1.00 47.53 85 MET A C 1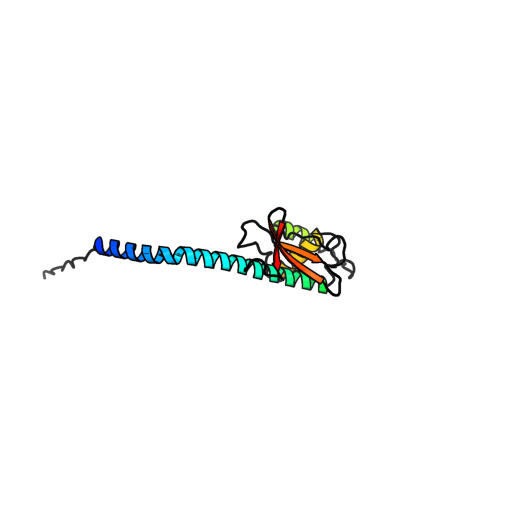
ATOM 637 O O . MET A 1 85 ? -5.644 9.558 -13.916 1.00 47.53 85 MET A O 1
ATOM 641 N N . SER A 1 86 ? -5.623 11.809 -13.943 1.00 40.97 86 SER A N 1
ATOM 642 C CA . SER A 1 86 ? -7.069 11.938 -14.086 1.00 40.97 86 SER A CA 1
ATOM 643 C C . SER A 1 86 ? -7.505 11.136 -15.315 1.00 40.97 86 SER A C 1
ATOM 645 O O . SER A 1 86 ? -6.832 11.160 -16.347 1.00 40.97 86 SER A O 1
ATOM 647 N N . LYS A 1 87 ? -8.657 10.453 -15.239 1.00 47.41 87 LYS A N 1
ATOM 648 C CA . LYS A 1 87 ? -9.274 9.771 -16.395 1.00 47.41 87 LYS A CA 1
ATOM 649 C C . LYS A 1 87 ? -9.405 10.693 -17.623 1.00 47.41 87 LYS A C 1
ATOM 651 O O . LYS A 1 87 ? -9.540 10.208 -18.741 1.00 47.41 87 LYS A O 1
ATOM 656 N N . GLU A 1 88 ? -9.359 12.009 -17.418 1.00 42.66 88 GLU A N 1
ATOM 657 C CA . GLU A 1 88 ? -9.429 13.049 -18.447 1.00 42.66 88 GLU A CA 1
ATOM 658 C C . GLU A 1 88 ? -8.102 13.270 -19.198 1.00 42.66 88 GLU A C 1
ATOM 660 O O . GLU A 1 88 ? -8.135 13.647 -20.370 1.00 42.66 88 GLU A O 1
ATOM 665 N N . ASP A 1 89 ? -6.951 12.969 -18.588 1.00 48.66 89 ASP A N 1
ATOM 666 C CA . ASP A 1 89 ? -5.640 13.042 -19.249 1.00 48.66 89 ASP A CA 1
ATOM 667 C C . ASP A 1 89 ? -5.309 11.743 -20.005 1.00 48.66 89 ASP A C 1
ATOM 669 O O . ASP A 1 89 ? -4.686 11.785 -21.065 1.00 48.66 89 ASP A O 1
ATOM 673 N N . ILE A 1 90 ? -5.835 10.601 -19.540 1.00 47.16 90 ILE A N 1
ATOM 674 C CA . ILE A 1 90 ? -5.717 9.287 -20.203 1.00 47.16 90 ILE A CA 1
ATOM 675 C C . ILE A 1 90 ? -6.350 9.311 -21.607 1.00 47.16 90 ILE A C 1
ATOM 677 O O . ILE A 1 90 ? -5.785 8.780 -22.564 1.00 47.16 90 ILE A O 1
ATOM 681 N N . LYS A 1 91 ? -7.482 10.008 -21.776 1.00 49.66 91 LYS A N 1
ATOM 682 C CA . LYS A 1 91 ? -8.192 10.081 -23.063 1.00 49.66 91 LYS A CA 1
ATOM 683 C C . LYS A 1 91 ? -7.423 10.870 -24.136 1.00 49.66 91 LYS A C 1
ATOM 685 O O . LYS A 1 91 ? -7.489 10.532 -25.311 1.00 49.66 91 LYS A O 1
ATOM 690 N N . LYS A 1 92 ? -6.649 11.891 -23.743 1.00 51.06 92 LYS A N 1
ATOM 691 C CA . LYS A 1 92 ? -5.803 12.663 -24.677 1.00 51.06 92 LYS A CA 1
ATOM 692 C C . LYS A 1 92 ? -4.601 11.860 -25.179 1.00 51.06 92 LYS A C 1
ATOM 694 O O . LYS A 1 92 ? -4.097 12.135 -26.263 1.00 51.06 92 LYS A O 1
ATOM 699 N N . VAL A 1 93 ? -4.162 10.876 -24.398 1.00 49.09 93 VAL A N 1
ATOM 700 C CA . VAL A 1 93 ? -3.029 10.004 -24.718 1.00 49.09 93 VAL A CA 1
ATOM 701 C C . VAL A 1 93 ? -3.460 8.817 -25.590 1.00 49.09 93 VAL A C 1
ATOM 703 O O . VAL A 1 93 ? -2.764 8.483 -26.547 1.00 49.09 93 VAL A O 1
ATOM 706 N N . GLU A 1 94 ? -4.641 8.234 -25.353 1.00 46.34 94 GLU A N 1
ATOM 707 C CA . GLU A 1 94 ? -5.213 7.196 -26.232 1.00 46.34 94 GLU A CA 1
ATOM 708 C C . GLU A 1 94 ? -5.539 7.709 -27.642 1.00 46.34 94 GLU A C 1
ATOM 710 O O . GLU A 1 94 ? -5.367 6.979 -28.619 1.00 46.34 94 GLU A O 1
ATOM 715 N N . ASP A 1 95 ? -5.972 8.964 -27.780 1.00 43.88 95 ASP A N 1
ATOM 716 C CA . ASP A 1 95 ? -6.275 9.545 -29.093 1.00 43.88 95 ASP A CA 1
ATOM 717 C C . ASP A 1 95 ? -5.001 9.894 -29.900 1.00 43.88 95 ASP A C 1
ATOM 719 O O . ASP A 1 95 ? -5.065 9.997 -31.125 1.00 43.88 95 ASP A O 1
ATOM 723 N N . ALA A 1 96 ? -3.826 9.973 -29.258 1.00 44.06 96 ALA A N 1
ATOM 724 C CA . ALA A 1 96 ? -2.527 10.100 -29.934 1.00 44.06 96 ALA A CA 1
ATOM 725 C C . ALA A 1 96 ? -1.945 8.746 -30.399 1.00 44.06 96 ALA A C 1
ATOM 727 O O . ALA A 1 96 ? -1.166 8.705 -31.351 1.00 44.06 96 ALA A O 1
ATOM 728 N N . ALA A 1 97 ? -2.347 7.633 -29.774 1.00 46.81 97 ALA A N 1
ATOM 729 C CA . ALA A 1 97 ? -1.869 6.280 -30.087 1.00 46.81 97 ALA A CA 1
ATOM 730 C C . ALA A 1 97 ? -2.622 5.591 -31.248 1.00 46.81 97 ALA A C 1
ATOM 732 O O . ALA A 1 97 ? -2.250 4.494 -31.661 1.00 46.81 97 ALA A O 1
ATOM 733 N N . LYS A 1 98 ? -3.670 6.220 -31.800 1.00 42.19 98 LYS A N 1
ATOM 734 C CA . LYS A 1 98 ? -4.496 5.681 -32.903 1.00 42.19 98 LYS A CA 1
ATOM 735 C C . LYS A 1 98 ? -4.022 6.070 -34.311 1.00 42.19 98 LYS A C 1
ATOM 737 O O . LYS A 1 98 ? -4.790 5.943 -35.260 1.00 42.19 98 LYS A O 1
ATOM 742 N N . ASN A 1 99 ? -2.785 6.541 -34.475 1.00 40.38 99 ASN A N 1
ATOM 743 C CA . ASN A 1 99 ? -2.191 6.714 -35.802 1.00 40.38 99 ASN A CA 1
ATOM 744 C C . ASN A 1 99 ? -1.342 5.481 -36.160 1.00 40.38 99 ASN A C 1
ATOM 746 O O . ASN A 1 99 ? -0.3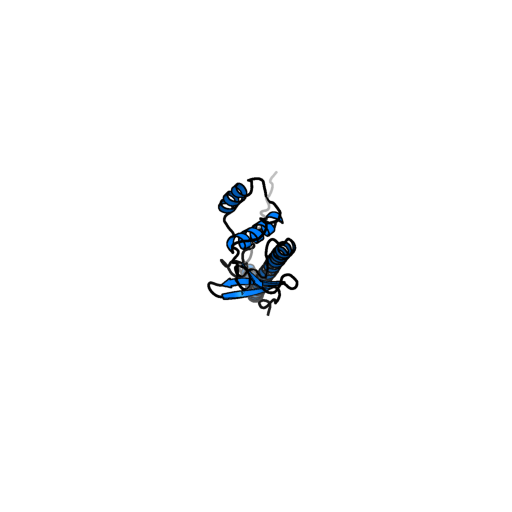13 5.206 -35.546 1.00 40.38 99 ASN A O 1
ATOM 750 N N . GLU A 1 100 ? -1.836 4.721 -37.133 1.00 51.06 100 GLU A N 1
ATOM 751 C CA . GLU A 1 100 ? -1.314 3.457 -37.644 1.00 51.06 100 GLU A CA 1
ATOM 752 C C . GLU A 1 100 ? 0.102 3.575 -38.242 1.00 51.06 100 GLU A C 1
ATOM 754 O O . GLU A 1 100 ? 0.281 4.063 -39.355 1.00 51.06 100 GLU A O 1
ATOM 759 N N . ASN A 1 101 ? 1.113 3.084 -37.514 1.00 43.28 101 ASN A N 1
ATOM 760 C CA . ASN A 1 101 ? 2.220 2.234 -38.001 1.00 43.28 101 ASN A CA 1
ATOM 761 C C . ASN A 1 101 ? 3.277 2.094 -36.893 1.00 43.28 101 ASN A C 1
ATOM 763 O O . ASN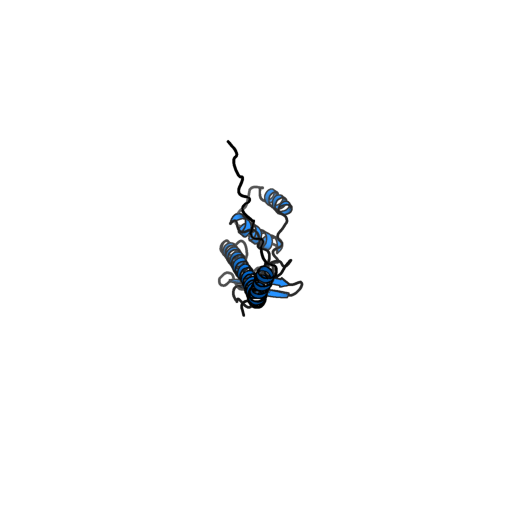 A 1 101 ? 4.222 2.878 -36.807 1.00 43.28 101 ASN A O 1
ATOM 767 N N . ALA A 1 102 ? 3.146 1.083 -36.034 1.00 41.31 102 ALA A N 1
ATOM 768 C CA . ALA A 1 102 ? 4.175 0.759 -35.050 1.00 41.31 102 ALA A CA 1
ATOM 769 C C . ALA A 1 102 ? 4.948 -0.488 -35.495 1.00 41.31 102 ALA A C 1
ATOM 771 O O . ALA A 1 102 ? 4.656 -1.609 -35.086 1.00 41.31 102 ALA A O 1
ATOM 772 N N . THR A 1 103 ? 5.959 -0.284 -36.340 1.00 35.81 103 THR A N 1
ATOM 773 C CA . THR A 1 103 ? 7.085 -1.219 -36.458 1.00 35.81 103 THR A CA 1
ATOM 774 C C . THR A 1 103 ? 7.690 -1.432 -35.061 1.00 35.81 103 THR A C 1
ATOM 776 O O . THR A 1 103 ? 7.715 -0.499 -34.254 1.00 35.81 103 THR A O 1
ATOM 779 N N . ALA A 1 104 ? 8.176 -2.644 -34.777 1.00 44.53 104 ALA A N 1
ATOM 780 C CA . ALA A 1 104 ? 8.646 -3.126 -33.468 1.00 44.53 104 ALA A CA 1
ATOM 781 C C . ALA A 1 104 ? 9.682 -2.238 -32.727 1.00 44.53 104 ALA A C 1
ATOM 783 O O . ALA A 1 104 ? 9.907 -2.436 -31.536 1.00 44.53 104 ALA A O 1
ATOM 784 N N . ASP A 1 105 ? 10.253 -1.224 -33.380 1.00 43.00 105 ASP A N 1
ATOM 785 C CA . ASP A 1 105 ? 11.193 -0.256 -32.801 1.00 43.00 105 ASP A CA 1
ATOM 786 C C . ASP A 1 105 ? 10.536 0.908 -32.027 1.00 43.00 105 ASP A C 1
ATOM 788 O O . ASP A 1 105 ? 11.216 1.615 -31.283 1.00 43.00 105 ASP A O 1
ATOM 792 N N . ASN A 1 106 ? 9.217 1.120 -32.146 1.00 48.12 106 ASN A N 1
ATOM 793 C CA . ASN A 1 106 ? 8.505 2.220 -31.466 1.00 48.12 106 ASN A CA 1
ATOM 794 C C . ASN A 1 106 ? 7.839 1.837 -30.132 1.00 48.12 106 ASN A C 1
ATOM 796 O O . ASN A 1 106 ? 7.141 2.660 -29.547 1.00 48.12 106 ASN A O 1
ATOM 800 N N . LYS A 1 107 ? 8.055 0.616 -29.630 1.00 56.31 107 LYS A N 1
ATOM 801 C CA . LYS A 1 107 ? 7.448 0.139 -28.374 1.00 56.31 107 LYS A CA 1
ATOM 802 C C . LYS A 1 107 ? 8.295 0.430 -27.123 1.00 56.31 107 LYS A C 1
ATOM 804 O O . LYS A 1 107 ? 7.843 0.138 -26.026 1.00 56.31 107 LYS A O 1
ATOM 809 N N . LYS A 1 108 ? 9.507 0.975 -27.276 1.00 60.38 108 LYS A N 1
ATOM 810 C CA . LYS A 1 108 ? 10.438 1.264 -26.171 1.00 60.38 108 LYS A CA 1
ATOM 811 C C . LYS A 1 108 ? 10.140 2.621 -25.534 1.00 60.38 108 LYS A C 1
ATOM 813 O O . LYS A 1 108 ? 9.975 3.607 -26.253 1.00 60.38 108 LYS A O 1
ATOM 818 N N . ALA A 1 109 ? 10.112 2.681 -24.206 1.00 63.22 109 ALA A N 1
ATOM 819 C CA . ALA A 1 109 ? 9.984 3.928 -23.462 1.00 63.22 109 ALA A CA 1
ATOM 820 C C . ALA A 1 109 ? 11.217 4.818 -23.702 1.00 63.22 109 ALA A C 1
ATOM 822 O O . ALA A 1 109 ? 12.330 4.454 -23.337 1.00 63.22 109 ALA A O 1
ATOM 823 N N . LYS A 1 110 ? 11.026 5.983 -24.335 1.00 63.56 110 LYS A N 1
ATOM 824 C CA . LYS A 1 110 ? 12.116 6.923 -24.674 1.00 63.56 110 LYS A CA 1
ATOM 825 C C . LYS A 1 110 ? 12.304 7.998 -23.604 1.00 63.56 110 LYS A C 1
ATOM 827 O O . LYS A 1 110 ? 13.345 8.645 -23.558 1.00 63.56 110 LYS A O 1
ATOM 832 N N . THR A 1 111 ? 11.302 8.194 -22.753 1.00 70.88 111 THR A N 1
ATOM 833 C CA . THR A 1 111 ? 11.305 9.134 -21.632 1.00 70.88 111 THR A CA 1
ATOM 834 C C . THR A 1 111 ? 10.769 8.472 -20.361 1.00 70.88 111 THR A C 1
ATOM 836 O O . THR A 1 111 ? 10.103 7.438 -20.404 1.00 70.88 111 THR A O 1
ATOM 839 N N . GLU A 1 112 ? 11.013 9.093 -19.206 1.00 68.62 112 GLU A N 1
ATOM 840 C CA . GLU A 1 112 ? 10.436 8.654 -17.926 1.00 68.62 112 GLU A CA 1
ATOM 841 C C . GLU A 1 112 ? 8.907 8.644 -17.946 1.00 68.62 112 GLU A C 1
ATOM 843 O O . GLU A 1 112 ? 8.292 7.761 -17.356 1.00 68.62 112 GLU A O 1
ATOM 848 N N . GLN A 1 113 ? 8.295 9.609 -18.639 1.00 68.81 113 GLN A N 1
ATOM 849 C CA . GLN A 1 113 ? 6.842 9.702 -18.750 1.00 68.81 113 GLN A CA 1
ATOM 850 C C . GLN A 1 113 ? 6.267 8.568 -19.598 1.00 68.81 113 GLN A C 1
ATOM 852 O O . GLN A 1 113 ? 5.222 8.034 -19.244 1.00 68.81 113 GLN A O 1
ATOM 857 N N . ASP A 1 114 ? 6.973 8.133 -20.646 1.00 69.00 114 ASP A N 1
ATOM 858 C CA . ASP A 1 114 ? 6.556 6.977 -21.451 1.00 69.00 114 ASP A CA 1
ATOM 859 C C . ASP A 1 114 ? 6.580 5.688 -20.622 1.00 69.00 114 ASP A C 1
ATOM 861 O O . ASP A 1 114 ? 5.672 4.863 -20.720 1.00 69.00 114 ASP A O 1
ATOM 865 N N . ALA A 1 115 ? 7.598 5.527 -19.769 1.00 71.75 115 ALA A N 1
ATOM 866 C CA . ALA A 1 115 ? 7.702 4.383 -18.867 1.00 71.75 115 ALA A CA 1
ATOM 867 C C . ALA A 1 115 ? 6.594 4.401 -17.801 1.00 71.75 115 ALA A C 1
ATOM 869 O O . ALA A 1 115 ? 5.972 3.370 -17.548 1.00 71.75 115 ALA A O 1
ATOM 870 N N . ILE A 1 116 ? 6.310 5.571 -17.215 1.00 73.62 116 ILE A N 1
ATOM 871 C CA . ILE A 1 116 ? 5.202 5.763 -16.266 1.00 73.62 116 ILE A CA 1
ATOM 872 C C . ILE A 1 116 ? 3.871 5.403 -16.934 1.00 73.62 116 ILE A C 1
ATOM 874 O O . ILE A 1 116 ? 3.140 4.550 -16.433 1.00 73.62 116 ILE A O 1
ATOM 878 N N . LEU A 1 117 ? 3.598 5.974 -18.106 1.00 74.62 117 LEU A N 1
ATOM 879 C CA . LEU A 1 117 ? 2.367 5.758 -18.856 1.00 74.62 117 LEU A CA 1
ATOM 880 C C . LEU A 1 117 ? 2.182 4.292 -19.269 1.00 74.62 117 LEU A C 1
ATOM 882 O O . LEU A 1 117 ? 1.074 3.763 -19.189 1.00 74.62 117 LEU A O 1
ATOM 886 N N . ALA A 1 118 ? 3.252 3.612 -19.687 1.00 74.38 118 ALA A N 1
ATOM 887 C CA . ALA A 1 118 ? 3.198 2.194 -20.026 1.00 74.38 118 ALA A CA 1
ATOM 888 C C . ALA A 1 118 ? 2.785 1.340 -18.816 1.00 74.38 118 ALA A C 1
ATOM 890 O O . ALA A 1 118 ? 1.915 0.476 -18.944 1.00 74.38 118 ALA A O 1
ATOM 891 N N . ILE A 1 119 ? 3.359 1.613 -17.636 1.00 77.00 119 ILE A N 1
ATOM 892 C CA . ILE A 1 119 ? 3.002 0.915 -16.392 1.00 77.00 119 ILE A CA 1
ATOM 893 C C . ILE A 1 119 ? 1.550 1.220 -16.005 1.00 77.00 119 ILE A C 1
ATOM 895 O O . ILE A 1 119 ? 0.797 0.300 -15.685 1.00 77.00 119 ILE A O 1
ATOM 899 N N . GLU A 1 120 ? 1.128 2.483 -16.069 1.00 74.69 120 GLU A N 1
ATOM 900 C CA . GLU A 1 120 ? -0.241 2.893 -15.738 1.00 74.69 120 GLU A CA 1
ATOM 901 C C . GLU A 1 120 ? -1.279 2.257 -16.670 1.00 74.69 120 GLU A C 1
ATOM 903 O O . GLU A 1 120 ? -2.278 1.710 -16.198 1.00 74.69 120 GLU A O 1
ATOM 908 N N . ASN A 1 121 ? -1.025 2.249 -17.979 1.00 74.62 121 ASN A N 1
ATOM 909 C CA . ASN A 1 121 ? -1.891 1.598 -18.958 1.00 74.62 121 ASN A CA 1
ATOM 910 C C . ASN A 1 121 ? -1.966 0.091 -18.716 1.00 74.62 121 ASN A C 1
ATOM 912 O O . ASN A 1 121 ? -3.065 -0.453 -18.656 1.00 74.62 121 ASN A O 1
ATOM 916 N N . TYR A 1 122 ? -0.833 -0.581 -18.486 1.00 75.19 122 TYR A N 1
ATOM 917 C CA . TYR A 1 122 ? -0.826 -2.018 -18.208 1.00 75.19 122 TYR A CA 1
ATOM 918 C C . TYR A 1 122 ? -1.641 -2.364 -16.955 1.00 75.19 122 TYR A C 1
ATOM 920 O O . TYR A 1 122 ? -2.379 -3.352 -16.933 1.00 75.19 122 TYR A O 1
ATOM 928 N N . LEU A 1 123 ? -1.548 -1.548 -15.905 1.00 74.81 123 LEU A N 1
ATOM 929 C CA . LEU A 1 123 ? -2.357 -1.714 -14.700 1.00 74.81 123 LEU A CA 1
ATOM 930 C C . LEU A 1 123 ? -3.853 -1.543 -15.021 1.00 74.81 123 LEU A C 1
ATOM 932 O O . LEU A 1 123 ? -4.656 -2.438 -14.732 1.00 74.81 123 LEU A O 1
ATOM 936 N N . ASN A 1 124 ? -4.216 -0.449 -15.694 1.00 69.62 124 ASN A N 1
ATOM 937 C CA . ASN A 1 124 ? -5.604 -0.105 -16.004 1.00 69.62 124 ASN A CA 1
ATOM 938 C C . ASN A 1 124 ? -6.278 -1.113 -16.954 1.00 69.62 124 ASN A C 1
ATOM 940 O O . ASN A 1 124 ? -7.420 -1.508 -16.710 1.00 69.62 124 ASN A O 1
ATOM 944 N N . THR A 1 125 ? -5.581 -1.577 -17.997 1.00 61.62 125 THR A N 1
ATOM 945 C CA . THR A 1 125 ? -6.090 -2.573 -18.959 1.00 61.62 125 THR A CA 1
ATOM 946 C C . THR A 1 125 ? -6.344 -3.928 -18.296 1.00 61.62 125 THR A C 1
ATOM 948 O O . THR A 1 125 ? -7.297 -4.618 -18.649 1.00 61.62 125 THR A O 1
ATOM 951 N N . ASN A 1 126 ? -5.561 -4.283 -17.274 1.00 60.56 126 ASN A N 1
ATOM 952 C CA . ASN A 1 126 ? -5.735 -5.518 -16.505 1.00 60.56 126 ASN A CA 1
ATOM 953 C C . ASN A 1 126 ? -6.720 -5.373 -15.326 1.00 60.56 126 ASN A C 1
ATOM 955 O O . ASN A 1 126 ? -6.722 -6.194 -14.405 1.00 60.56 126 ASN A O 1
ATOM 959 N N . GLY A 1 127 ? -7.554 -4.325 -15.327 1.00 54.91 127 GLY A N 1
ATOM 960 C CA . GLY A 1 127 ? -8.581 -4.090 -14.307 1.00 54.91 127 GLY A CA 1
ATOM 961 C C . GLY A 1 127 ? -8.035 -3.649 -12.945 1.00 54.91 127 GLY A C 1
ATOM 962 O O . GLY A 1 127 ? -8.785 -3.606 -11.970 1.00 54.91 127 GLY A O 1
ATOM 963 N N . LYS A 1 128 ? -6.745 -3.307 -12.858 1.00 62.69 128 LYS A N 1
ATOM 964 C CA . LYS A 1 128 ? -6.109 -2.768 -11.655 1.00 62.69 128 LYS A CA 1
ATOM 965 C C . LYS A 1 128 ? -5.889 -1.272 -11.855 1.00 62.69 128 LYS A C 1
ATOM 967 O O . LYS A 1 128 ? -4.888 -0.866 -12.420 1.00 62.69 128 LYS A O 1
ATOM 972 N N . THR A 1 129 ? -6.804 -0.424 -11.393 1.00 62.94 129 THR A N 1
ATOM 973 C CA . THR A 1 129 ? -6.537 1.028 -11.374 1.00 62.94 129 THR A CA 1
ATOM 974 C C . THR A 1 129 ? -5.252 1.307 -10.600 1.00 62.94 129 THR A C 1
ATOM 976 O O . THR A 1 129 ? -5.041 0.634 -9.588 1.00 62.94 129 THR A O 1
ATOM 979 N N . VAL A 1 130 ? -4.439 2.285 -11.026 1.00 65.12 130 VAL A N 1
ATOM 980 C CA . VAL A 1 130 ? -3.231 2.717 -10.293 1.00 65.12 130 VAL A CA 1
ATOM 981 C C . VAL A 1 130 ? -3.580 2.848 -8.805 1.00 65.12 130 VAL A C 1
ATOM 983 O O . VAL A 1 130 ? -4.392 3.708 -8.447 1.00 65.12 130 VAL A O 1
ATOM 986 N N . PRO A 1 131 ? -3.081 1.943 -7.943 1.00 68.81 131 PRO A N 1
ATOM 987 C CA . PRO A 1 131 ? -3.536 1.897 -6.567 1.00 68.81 131 PRO A CA 1
ATOM 988 C C . PRO A 1 131 ? -3.052 3.149 -5.839 1.00 68.81 131 PRO A C 1
ATOM 990 O O . PRO A 1 131 ? -1.968 3.655 -6.109 1.00 68.81 131 PRO A O 1
ATOM 993 N N . THR A 1 132 ? -3.848 3.654 -4.902 1.00 72.50 132 THR A N 1
ATOM 994 C CA . THR A 1 132 ? -3.422 4.701 -3.966 1.00 72.50 132 THR A CA 1
ATOM 995 C C . THR A 1 132 ? -3.084 4.066 -2.626 1.00 72.50 132 THR A C 1
ATOM 997 O O . THR A 1 132 ? -3.669 3.048 -2.247 1.00 72.50 132 THR A O 1
ATOM 1000 N N . SER A 1 133 ? -2.110 4.632 -1.912 1.00 77.94 133 SER A N 1
ATOM 1001 C CA . SER A 1 133 ? -1.703 4.075 -0.623 1.00 77.94 133 SER A CA 1
ATOM 1002 C C . SER A 1 133 ? -2.821 4.229 0.413 1.00 77.94 133 SER A C 1
ATOM 1004 O O . SER A 1 133 ? -3.312 5.328 0.681 1.00 77.94 133 SER A O 1
ATOM 1006 N N . GLN A 1 134 ? -3.218 3.113 1.024 1.00 81.44 134 GLN A N 1
ATOM 1007 C CA . GLN A 1 134 ? -4.197 3.068 2.106 1.00 81.44 134 GLN A CA 1
ATOM 1008 C C . GLN A 1 134 ? -3.560 3.310 3.476 1.00 81.44 134 GLN A C 1
ATOM 1010 O O . GLN A 1 134 ? -4.239 3.789 4.393 1.00 81.44 134 GLN A O 1
ATOM 1015 N N . ALA A 1 135 ? -2.278 2.967 3.653 1.00 77.31 135 ALA A N 1
ATOM 1016 C CA . ALA A 1 135 ? -1.553 3.236 4.892 1.00 77.31 135 ALA A CA 1
ATOM 1017 C C . ALA A 1 135 ? -1.067 4.689 4.964 1.00 77.31 135 ALA A C 1
ATOM 1019 O O . ALA A 1 135 ? -1.049 5.272 6.050 1.00 77.31 135 ALA A O 1
ATOM 1020 N N . TYR A 1 136 ? -0.738 5.290 3.819 1.00 73.00 136 TYR A N 1
ATOM 1021 C CA . TYR A 1 136 ? -0.186 6.632 3.725 1.00 73.00 136 TYR A CA 1
ATOM 1022 C C . TYR A 1 136 ? -1.054 7.532 2.837 1.00 73.00 136 TYR A C 1
ATOM 1024 O O . TYR A 1 136 ? -0.880 7.625 1.624 1.00 73.00 136 TYR A O 1
ATOM 1032 N N . SER A 1 137 ? -1.992 8.233 3.476 1.00 69.75 137 SER A N 1
ATOM 1033 C CA . SER A 1 137 ? -2.941 9.125 2.802 1.00 69.75 137 SER A CA 1
ATOM 1034 C C . SER A 1 137 ? -2.241 10.154 1.908 1.00 69.75 137 SER A C 1
ATOM 1036 O O . SER A 1 137 ? -1.374 10.891 2.375 1.00 69.75 137 SER A O 1
ATOM 1038 N N . GLY A 1 138 ? -2.662 10.230 0.644 1.00 67.06 138 GLY A N 1
ATOM 1039 C CA . GLY A 1 138 ? -2.151 11.195 -0.334 1.00 67.06 138 GLY A CA 1
ATOM 1040 C C . GLY A 1 138 ? -0.784 10.850 -0.928 1.00 67.06 138 GLY A C 1
ATOM 1041 O O . GLY A 1 138 ? -0.225 11.678 -1.641 1.00 67.06 138 GLY A O 1
ATOM 1042 N N . LYS A 1 139 ? -0.237 9.658 -0.647 1.00 76.31 139 LYS A N 1
ATOM 1043 C CA . LYS A 1 139 ? 1.032 9.207 -1.226 1.00 76.31 139 LYS A CA 1
ATOM 1044 C C . LYS A 1 139 ? 0.811 8.316 -2.444 1.00 76.31 139 LYS A C 1
ATOM 1046 O O . LYS A 1 139 ? -0.051 7.433 -2.443 1.00 76.31 139 LYS A O 1
ATOM 1051 N N . SER A 1 140 ? 1.638 8.544 -3.457 1.00 81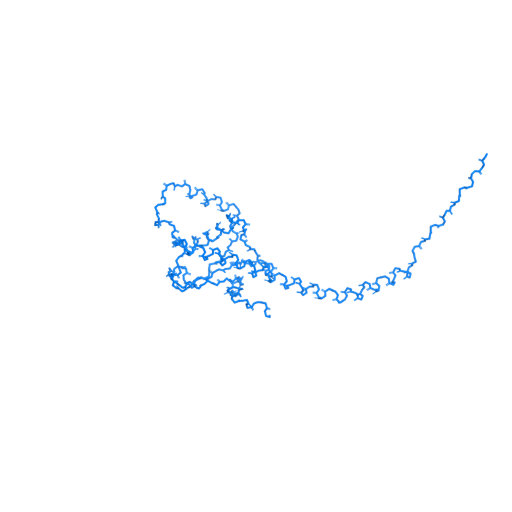.06 140 SER A N 1
ATOM 1052 C CA . SER A 1 140 ? 1.715 7.735 -4.670 1.00 81.06 140 SER A CA 1
ATOM 1053 C C . SER A 1 140 ? 2.696 6.580 -4.511 1.00 81.06 140 SER A C 1
ATOM 1055 O O . SER A 1 140 ? 3.637 6.648 -3.712 1.00 81.06 140 SER A O 1
ATOM 1057 N N . PHE A 1 141 ? 2.506 5.536 -5.311 1.00 85.69 141 PHE A N 1
ATOM 1058 C CA . PHE A 1 141 ? 3.534 4.518 -5.485 1.00 85.69 141 PHE A CA 1
ATOM 1059 C C . PHE A 1 141 ? 4.599 5.008 -6.464 1.00 85.69 141 PHE A C 1
ATOM 1061 O O . PHE A 1 141 ? 4.322 5.797 -7.365 1.00 85.69 141 PHE A O 1
ATOM 1068 N N . GLY A 1 142 ? 5.823 4.534 -6.280 1.00 84.19 142 GLY A N 1
ATOM 1069 C CA . GLY A 1 142 ? 6.926 4.731 -7.203 1.00 84.19 142 GLY A CA 1
ATOM 1070 C C . GLY A 1 142 ? 7.602 3.407 -7.525 1.00 84.19 142 GLY A C 1
ATOM 1071 O O . GLY A 1 142 ? 7.585 2.487 -6.712 1.00 84.19 142 GLY A O 1
ATOM 1072 N N . VAL A 1 143 ? 8.206 3.301 -8.702 1.00 86.50 143 VAL A N 1
ATOM 1073 C CA . VAL A 1 143 ? 8.957 2.117 -9.130 1.00 86.50 143 VAL A CA 1
ATOM 1074 C C . VAL A 1 143 ? 10.366 2.532 -9.494 1.00 86.50 143 VAL A C 1
ATOM 1076 O O . VAL A 1 143 ? 10.559 3.475 -10.254 1.00 86.50 143 VAL A O 1
ATOM 1079 N N . LYS A 1 144 ? 11.352 1.814 -8.964 1.00 86.06 144 LYS A N 1
ATOM 1080 C CA . LYS A 1 144 ? 12.747 1.924 -9.377 1.00 86.06 144 LYS A CA 1
ATOM 1081 C C . LYS A 1 144 ? 13.154 0.642 -10.074 1.00 86.06 144 LYS A C 1
ATOM 1083 O O . LYS A 1 144 ? 12.999 -0.448 -9.522 1.00 86.06 144 LYS A O 1
ATOM 1088 N N . ILE A 1 145 ? 13.692 0.787 -11.273 1.00 86.25 145 ILE A N 1
ATOM 1089 C CA . ILE A 1 145 ? 14.164 -0.319 -12.103 1.00 86.25 145 ILE A CA 1
ATOM 1090 C C . ILE A 1 145 ? 15.674 -0.168 -12.207 1.00 86.25 145 ILE A C 1
ATOM 1092 O O . ILE A 1 145 ? 16.178 0.936 -12.370 1.00 86.25 145 ILE A O 1
ATOM 1096 N N . SER A 1 146 ? 16.420 -1.246 -12.023 1.00 83.00 146 SER A N 1
ATOM 1097 C CA . SER A 1 146 ? 17.882 -1.253 -12.109 1.00 83.00 146 SER A CA 1
ATOM 1098 C C . SER A 1 146 ? 18.376 -2.640 -12.508 1.00 83.00 146 SER A C 1
ATOM 1100 O O . SER A 1 146 ? 17.587 -3.579 -12.561 1.00 83.00 146 SER A O 1
ATOM 1102 N N . GLY A 1 147 ? 19.676 -2.798 -12.746 1.00 83.81 147 GLY A N 1
ATOM 1103 C CA . GLY A 1 147 ? 20.246 -4.071 -13.197 1.00 83.81 147 GLY A CA 1
ATOM 1104 C C . GLY A 1 147 ? 20.278 -4.179 -14.720 1.00 83.81 147 GLY A C 1
ATOM 1105 O O . GLY A 1 147 ? 20.135 -3.171 -15.403 1.00 83.81 147 GLY A O 1
ATOM 1106 N N . GLY A 1 148 ? 20.519 -5.390 -15.221 1.00 77.31 148 GLY A N 1
ATOM 1107 C CA . GLY A 1 148 ? 20.642 -5.656 -16.658 1.00 77.31 148 GLY A CA 1
ATOM 1108 C C . GLY A 1 148 ? 19.419 -6.357 -17.241 1.00 77.31 148 GLY A C 1
ATOM 1109 O O . GLY A 1 148 ? 18.585 -6.864 -16.488 1.00 77.31 148 GLY A O 1
ATOM 1110 N N . GLU A 1 149 ? 19.334 -6.452 -18.569 1.00 70.94 149 GLU A N 1
ATOM 1111 C CA . GLU A 1 149 ? 18.201 -7.091 -19.272 1.00 70.94 149 GLU A CA 1
ATOM 1112 C C . GLU A 1 149 ? 17.946 -8.539 -18.813 1.00 70.94 149 GLU A C 1
ATOM 1114 O O . GLU A 1 149 ? 16.806 -8.980 -18.684 1.00 70.94 149 GLU A O 1
ATOM 1119 N N . THR A 1 150 ? 19.011 -9.279 -18.497 1.00 74.94 150 THR A N 1
ATOM 1120 C CA . THR A 1 150 ? 18.941 -10.679 -18.043 1.00 74.94 150 THR A CA 1
ATOM 1121 C C . THR A 1 150 ? 18.747 -10.828 -16.532 1.00 74.94 150 THR A C 1
ATOM 1123 O O . THR A 1 150 ? 18.565 -11.937 -16.030 1.00 74.94 150 THR A O 1
ATOM 1126 N N . SER A 1 151 ? 18.821 -9.736 -15.770 1.00 79.50 151 SER A N 1
ATOM 1127 C CA . SER A 1 151 ? 18.679 -9.731 -14.310 1.00 79.50 151 SER A CA 1
ATOM 1128 C C . SER A 1 151 ? 18.125 -8.386 -13.821 1.00 79.50 151 SER A C 1
ATOM 1130 O O . SER A 1 151 ? 18.839 -7.630 -13.144 1.00 79.50 151 SER A O 1
ATOM 1132 N N . PRO A 1 152 ? 16.859 -8.069 -14.154 1.00 84.31 152 PRO A N 1
ATOM 1133 C CA . PRO A 1 152 ? 16.231 -6.834 -13.719 1.00 84.31 152 PRO A CA 1
ATOM 1134 C C . PRO A 1 152 ? 15.971 -6.863 -12.210 1.00 84.31 152 PRO A C 1
ATOM 1136 O O . PRO A 1 152 ? 15.429 -7.817 -11.651 1.00 84.31 152 PRO A O 1
ATOM 1139 N N . LYS A 1 153 ? 16.326 -5.771 -11.540 1.00 85.69 153 LYS A N 1
ATOM 1140 C CA . LYS A 1 153 ? 15.994 -5.476 -10.146 1.00 85.69 153 LYS A CA 1
ATOM 1141 C C . LYS A 1 153 ? 14.913 -4.405 -10.123 1.00 85.69 153 LYS A C 1
ATOM 1143 O O . LYS A 1 153 ? 15.187 -3.238 -10.402 1.00 85.69 153 LYS A O 1
ATOM 1148 N N . ILE A 1 154 ? 13.697 -4.809 -9.772 1.00 86.94 154 ILE A N 1
ATOM 1149 C CA . ILE A 1 154 ? 12.532 -3.926 -9.660 1.00 86.94 154 ILE A CA 1
ATOM 1150 C C . ILE A 1 154 ? 12.213 -3.747 -8.178 1.00 86.94 154 ILE A C 1
ATOM 1152 O O . ILE A 1 154 ? 12.047 -4.731 -7.458 1.00 86.94 154 ILE A O 1
ATOM 1156 N N . GLN A 1 155 ? 12.119 -2.498 -7.739 1.00 87.06 155 GLN A N 1
ATOM 1157 C CA . GLN A 1 155 ? 11.772 -2.115 -6.374 1.00 87.06 155 GLN A CA 1
ATOM 1158 C C . GLN A 1 155 ? 10.567 -1.177 -6.416 1.00 87.06 155 GLN A C 1
ATOM 1160 O O . GLN A 1 155 ? 10.540 -0.242 -7.216 1.00 87.06 155 GLN A O 1
ATOM 1165 N N . VAL A 1 156 ? 9.576 -1.412 -5.562 1.00 86.88 156 VAL A N 1
ATOM 1166 C CA . VAL A 1 156 ? 8.363 -0.592 -5.481 1.00 86.88 156 VAL A CA 1
ATOM 1167 C C . VAL A 1 156 ? 8.332 0.129 -4.142 1.00 86.88 156 VAL A C 1
ATOM 1169 O O . VAL A 1 156 ? 8.530 -0.479 -3.090 1.00 86.88 156 VAL A O 1
ATOM 1172 N N . PHE A 1 157 ? 8.078 1.431 -4.188 1.00 84.62 157 PHE A N 1
ATOM 1173 C CA . PHE A 1 157 ? 8.120 2.347 -3.058 1.00 84.62 157 PHE A CA 1
ATOM 1174 C C . PHE A 1 157 ? 6.765 3.013 -2.860 1.00 84.62 157 PHE A C 1
ATOM 1176 O O . PHE A 1 157 ? 6.026 3.234 -3.817 1.00 84.62 157 PHE A O 1
ATOM 1183 N N . VAL A 1 158 ? 6.477 3.425 -1.631 1.00 84.88 158 VAL A N 1
ATOM 1184 C CA . VAL A 1 158 ? 5.520 4.507 -1.378 1.00 84.88 158 VAL A CA 1
ATOM 1185 C C . VAL A 1 158 ? 6.296 5.800 -1.190 1.00 84.88 158 VAL A C 1
ATOM 1187 O O . VAL A 1 158 ? 7.173 5.892 -0.329 1.00 84.88 158 VAL A O 1
ATOM 1190 N N . MET A 1 159 ? 5.974 6.800 -2.006 1.00 77.75 159 MET A N 1
ATOM 1191 C CA . MET A 1 159 ? 6.705 8.061 -2.085 1.00 77.75 159 MET A CA 1
ATOM 1192 C C . MET A 1 159 ? 6.316 8.998 -0.944 1.00 77.75 159 MET A C 1
ATOM 1194 O O . MET A 1 159 ? 5.163 9.411 -0.850 1.00 77.75 159 MET A O 1
ATOM 1198 N N . ASN A 1 160 ? 7.273 9.379 -0.095 1.00 70.06 160 ASN A N 1
ATOM 1199 C CA . ASN A 1 160 ? 7.104 10.395 0.940 1.00 70.06 160 ASN A CA 1
ATOM 1200 C C . ASN A 1 160 ? 7.929 11.644 0.618 1.00 70.06 160 ASN A C 1
ATOM 1202 O O . ASN A 1 160 ? 9.058 11.746 1.085 1.00 70.06 160 ASN A O 1
ATOM 1206 N N . SER A 1 161 ? 7.355 12.583 -0.139 1.00 55.53 161 SER A N 1
ATOM 1207 C CA . SER A 1 161 ? 7.915 13.889 -0.540 1.00 55.53 161 SER A CA 1
ATOM 1208 C C . SER A 1 161 ? 9.314 13.857 -1.185 1.00 55.53 161 SER A C 1
ATOM 1210 O O . SER A 1 161 ? 9.429 14.223 -2.345 1.00 55.53 161 SER A O 1
ATOM 1212 N N . ASN A 1 162 ? 10.350 13.395 -0.476 1.00 51.72 162 ASN A N 1
ATOM 1213 C CA . ASN A 1 162 ? 11.743 13.298 -0.920 1.00 51.72 162 ASN A CA 1
ATOM 1214 C C . ASN A 1 162 ? 12.390 11.912 -0.689 1.00 51.72 162 ASN A C 1
ATOM 1216 O O . ASN A 1 162 ? 13.507 11.700 -1.150 1.00 51.72 162 ASN A O 1
ATOM 1220 N N . ASP A 1 163 ? 11.731 10.983 0.018 1.00 59.78 163 ASP A N 1
ATOM 1221 C CA . ASP A 1 163 ? 12.249 9.630 0.280 1.00 59.78 163 ASP A CA 1
ATOM 1222 C C . ASP A 1 163 ? 11.137 8.578 0.142 1.00 59.78 163 ASP A C 1
ATOM 1224 O O . ASP A 1 163 ? 9.985 8.809 0.514 1.00 59.78 163 ASP A O 1
ATOM 1228 N N . GLY A 1 164 ? 11.458 7.431 -0.449 1.00 68.81 164 GLY A N 1
ATOM 1229 C CA . GLY A 1 164 ? 10.513 6.351 -0.713 1.00 68.81 164 GLY A CA 1
ATOM 1230 C C . GLY A 1 164 ? 10.690 5.229 0.298 1.00 68.81 164 GLY A C 1
ATOM 1231 O O . GLY A 1 164 ? 11.795 4.729 0.484 1.00 68.81 164 GLY A O 1
ATOM 1232 N N . THR A 1 165 ? 9.611 4.768 0.927 1.00 78.38 165 THR A N 1
ATOM 1233 C CA . THR A 1 165 ? 9.679 3.527 1.712 1.00 78.38 165 THR A CA 1
ATOM 1234 C C . THR A 1 165 ? 9.476 2.343 0.778 1.00 78.38 165 THR A C 1
ATOM 1236 O O . THR A 1 165 ? 8.406 2.212 0.186 1.00 78.38 165 THR A O 1
ATOM 1239 N N . GLU A 1 166 ? 10.501 1.504 0.622 1.00 80.38 166 GLU A N 1
ATOM 1240 C CA . GLU A 1 166 ? 10.420 0.275 -0.176 1.00 80.38 166 GLU A CA 1
ATOM 1241 C C . GLU A 1 166 ? 9.405 -0.686 0.456 1.00 80.38 166 GLU A C 1
ATOM 1243 O O . GLU A 1 166 ? 9.500 -1.007 1.642 1.00 80.38 166 GLU A O 1
ATOM 1248 N N . LEU A 1 167 ? 8.425 -1.113 -0.338 1.00 82.62 167 LEU A N 1
ATOM 1249 C CA . LEU A 1 167 ? 7.389 -2.066 0.063 1.00 82.62 167 LEU A CA 1
ATOM 1250 C C . LEU A 1 167 ? 7.607 -3.457 -0.527 1.00 82.62 167 LEU A C 1
ATOM 1252 O O . LEU A 1 167 ? 7.132 -4.440 0.036 1.00 82.62 167 LEU A O 1
ATOM 1256 N N . TYR A 1 168 ? 8.246 -3.534 -1.695 1.00 83.94 168 TYR A N 1
ATOM 1257 C CA . TYR A 1 168 ? 8.430 -4.777 -2.433 1.00 83.94 168 TYR A CA 1
ATOM 1258 C C . TYR A 1 168 ? 9.727 -4.716 -3.255 1.00 83.94 168 TYR A C 1
ATOM 1260 O O . TYR A 1 168 ? 9.983 -3.673 -3.865 1.00 83.94 168 TYR A O 1
ATOM 1268 N N . PRO A 1 169 ? 10.526 -5.798 -3.337 1.00 78.19 169 PRO A N 1
ATOM 1269 C CA . PRO A 1 169 ? 10.259 -7.152 -2.831 1.00 78.19 169 PRO A CA 1
ATOM 1270 C C . PRO A 1 169 ? 10.558 -7.359 -1.342 1.00 78.19 169 PRO A C 1
ATOM 1272 O O . PRO A 1 169 ? 9.978 -8.256 -0.733 1.00 78.19 169 PRO A O 1
ATOM 1275 N N . ASP A 1 170 ? 11.416 -6.536 -0.741 1.00 73.81 170 ASP A N 1
ATOM 1276 C CA . ASP A 1 170 ? 11.645 -6.580 0.702 1.00 73.81 170 ASP A CA 1
ATOM 1277 C C . ASP A 1 170 ? 10.486 -5.866 1.411 1.00 73.81 170 ASP A C 1
ATOM 1279 O O . ASP A 1 170 ? 10.379 -4.641 1.354 1.00 73.81 170 ASP A O 1
ATOM 1283 N N . ASP A 1 171 ? 9.625 -6.622 2.097 1.00 67.25 171 ASP A N 1
ATOM 1284 C CA . ASP A 1 171 ? 8.562 -6.089 2.963 1.00 67.25 171 ASP A CA 1
ATOM 1285 C C . ASP A 1 171 ? 9.172 -5.430 4.217 1.00 67.25 171 ASP A C 1
ATOM 1287 O O . ASP A 1 171 ? 9.130 -5.952 5.335 1.00 67.25 171 ASP A O 1
ATOM 1291 N N . LYS A 1 172 ? 9.811 -4.269 4.028 1.00 66.88 172 LYS A N 1
ATOM 1292 C CA . LYS A 1 172 ? 10.473 -3.502 5.095 1.00 66.88 172 LYS A CA 1
ATOM 1293 C C . LYS A 1 172 ? 9.479 -2.822 6.038 1.00 66.88 172 LYS A C 1
ATOM 1295 O O . LYS A 1 172 ? 9.904 -2.250 7.038 1.00 66.88 172 LYS A O 1
ATOM 1300 N N . VAL A 1 173 ? 8.179 -2.886 5.741 1.00 63.75 173 VAL A N 1
ATOM 1301 C CA . VAL A 1 173 ? 7.128 -2.117 6.429 1.00 63.75 173 VAL A CA 1
ATOM 1302 C C . VAL A 1 173 ? 6.248 -2.993 7.320 1.00 63.75 173 VAL A C 1
ATOM 1304 O O . VAL A 1 173 ? 5.622 -2.480 8.244 1.00 63.75 173 VAL A O 1
ATOM 1307 N N . SER A 1 174 ? 6.233 -4.315 7.118 1.00 57.97 174 SER A N 1
ATOM 1308 C CA . SER A 1 174 ? 5.535 -5.255 8.006 1.00 57.97 174 SER A CA 1
ATOM 1309 C C . SER A 1 174 ? 6.314 -5.644 9.282 1.00 57.97 174 SER A C 1
ATOM 1311 O O . SER A 1 174 ? 5.823 -6.499 10.030 1.00 57.97 174 SER A O 1
ATOM 1313 N N . LYS A 1 175 ? 7.495 -5.066 9.547 1.00 51.78 175 LYS A N 1
ATOM 1314 C CA . LYS A 1 175 ? 8.275 -5.324 10.775 1.00 51.78 175 LYS A CA 1
ATOM 1315 C C . LYS A 1 175 ? 7.829 -4.472 11.961 1.00 51.78 175 LYS A C 1
ATOM 1317 O O . LYS A 1 175 ? 7.523 -3.278 11.762 1.00 51.78 175 LYS A O 1
#

InterPro domains:
  IPR012902 Prokaryotic N-terminal methylation site [PF07963] (8-33)
  IPR012902 Prokaryotic N-terminal methylation site [PS00409] (11-31)
  IPR012902 Prokaryotic N-terminal methylation site [TIGR02532] (10-33)
  IPR045584 Pilin-like [SSF54523] (13-72)

Secondary structure (DSSP, 8-state):
-----------PPPHHHHHHHHHHHHHHHHHHHHHHHHHHHHHHHHHHHHHHHHHHHHHHHHHHTTSS-TT-TTTBT-EEE-----HHHHHHHHTTTTSS---GGG-S--SHHHHHHHHHHHHHHTT---PPPSSSTTPPEEEEEEEETTEEEEEEEEEETTEEEEEESS--S--

Sequence (175 aa):
MNTKKQNKKKKGFTLIELIVVIAIIAILAAIAIPNFLSIQRKSRVKADVASSKSIYDATSALIAEGVINPEDQIISGKTLTLSSMSKEDIKKVEDAAKNENATADNKKAKTEQDAILAIENYLNTNGKTVPTSQAYSGKSFGVKISGGETSPKIQVFVMNSNDGTELYPDDKVSK